Protein AF-A0A932DSM3-F1 (afdb_monomer_lite)

Radius of gyration: 19.21 Å; chains: 1; bounding box: 51×34×56 Å

Structure (mmCIF, N/CA/C/O backbone):
data_AF-A0A932DSM3-F1
#
_entry.id   AF-A0A932DSM3-F1
#
loop_
_atom_site.group_PDB
_atom_site.id
_atom_site.type_symbol
_atom_site.label_atom_id
_atom_site.label_alt_id
_atom_site.label_comp_id
_atom_site.label_asym_id
_atom_site.label_entity_id
_atom_site.label_seq_id
_atom_site.pdbx_PDB_ins_code
_atom_site.Cartn_x
_atom_site.Cartn_y
_atom_site.Cartn_z
_atom_site.occupancy
_atom_site.B_iso_or_equiv
_atom_site.auth_seq_id
_atom_site.auth_comp_id
_atom_site.auth_asym_id
_atom_site.auth_atom_id
_atom_site.pdbx_PDB_model_num
ATOM 1 N N . MET A 1 1 ? 19.945 10.763 -15.320 1.00 47.44 1 MET A N 1
ATOM 2 C CA . MET A 1 1 ? 19.038 10.631 -14.160 1.00 47.44 1 MET A CA 1
ATOM 3 C C . MET A 1 1 ? 18.032 11.759 -14.238 1.00 47.44 1 MET A C 1
ATOM 5 O O . MET A 1 1 ? 18.456 12.905 -14.212 1.00 47.44 1 MET A O 1
ATOM 9 N N . ASN A 1 2 ? 16.748 11.447 -14.417 1.00 46.25 2 ASN A N 1
ATOM 10 C CA . ASN A 1 2 ? 15.682 12.444 -14.331 1.00 46.25 2 ASN A CA 1
ATOM 11 C C . ASN A 1 2 ? 15.022 12.297 -12.961 1.00 46.25 2 ASN A C 1
ATOM 13 O O . ASN A 1 2 ? 14.382 11.275 -12.704 1.00 46.25 2 ASN A O 1
ATOM 17 N N . ASP A 1 3 ? 15.201 13.298 -12.104 1.00 52.81 3 ASP A N 1
ATOM 18 C CA . ASP A 1 3 ? 14.458 13.400 -10.854 1.00 52.81 3 ASP A CA 1
ATOM 19 C C . ASP A 1 3 ? 13.026 13.832 -11.177 1.00 52.81 3 ASP A C 1
ATOM 21 O O . ASP A 1 3 ? 12.781 14.876 -11.784 1.00 52.81 3 ASP A O 1
ATOM 25 N N . LEU A 1 4 ? 12.070 12.993 -10.797 1.00 53.09 4 LEU A N 1
ATOM 26 C CA . LEU A 1 4 ? 10.648 13.226 -10.957 1.00 53.09 4 LEU A CA 1
ATOM 27 C C . LEU A 1 4 ? 10.085 13.685 -9.609 1.00 53.09 4 LEU A C 1
ATOM 29 O O . LEU A 1 4 ? 9.901 12.888 -8.689 1.00 53.09 4 LEU A O 1
ATOM 33 N N . ALA A 1 5 ? 9.796 14.976 -9.486 1.00 52.91 5 ALA A N 1
ATOM 34 C CA . ALA A 1 5 ? 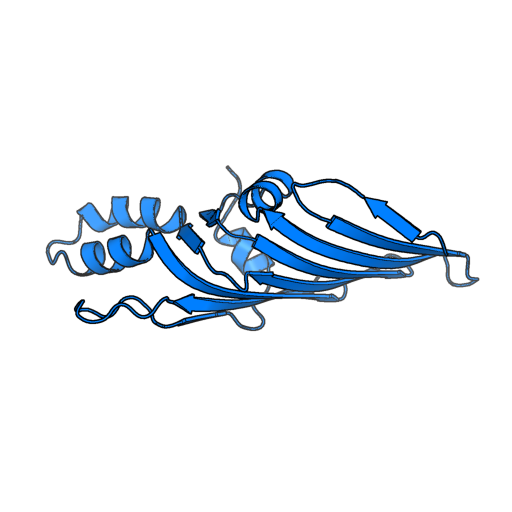8.919 15.474 -8.434 1.00 52.91 5 ALA A CA 1
ATOM 35 C C . ALA A 1 5 ? 7.479 15.390 -8.951 1.00 52.91 5 ALA A C 1
ATOM 37 O O . ALA A 1 5 ? 7.162 15.976 -9.987 1.00 52.91 5 ALA A O 1
ATOM 38 N N . TYR A 1 6 ? 6.609 14.653 -8.262 1.00 56.75 6 TYR A N 1
ATOM 39 C CA . TYR A 1 6 ? 5.192 14.587 -8.616 1.00 56.75 6 TYR A CA 1
ATOM 40 C C . TYR A 1 6 ? 4.342 14.979 -7.411 1.00 56.75 6 TYR A C 1
ATOM 42 O O . TYR A 1 6 ? 4.403 14.371 -6.349 1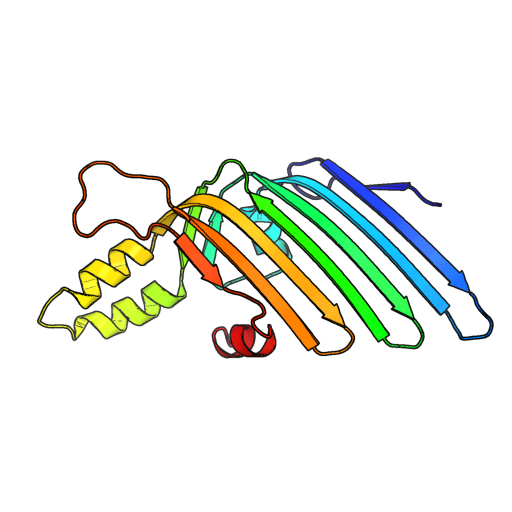.00 56.75 6 TYR A O 1
ATOM 50 N N . ALA A 1 7 ? 3.519 16.007 -7.600 1.00 49.31 7 ALA A N 1
ATOM 51 C CA . ALA A 1 7 ? 2.457 16.381 -6.677 1.00 49.31 7 ALA A CA 1
ATOM 52 C C . ALA A 1 7 ? 1.157 15.740 -7.172 1.00 49.31 7 ALA A C 1
ATOM 54 O O . ALA A 1 7 ? 0.269 16.396 -7.713 1.00 49.31 7 ALA A O 1
ATOM 55 N N . ARG A 1 8 ? 1.083 14.414 -7.085 1.00 49.72 8 ARG A N 1
ATOM 56 C CA . ARG A 1 8 ? -0.189 13.697 -7.179 1.00 49.72 8 ARG A CA 1
ATOM 57 C C . ARG A 1 8 ? -0.432 13.187 -5.764 1.00 49.72 8 ARG A C 1
ATOM 59 O O . ARG A 1 8 ? 0.494 12.613 -5.205 1.00 49.72 8 ARG A O 1
ATOM 66 N N . TYR A 1 9 ? -1.623 13.432 -5.216 1.00 54.28 9 TYR A N 1
ATOM 67 C CA . TYR A 1 9 ? -2.030 13.217 -3.811 1.00 54.28 9 TYR A CA 1
ATOM 68 C C . TYR A 1 9 ? -1.665 14.353 -2.842 1.00 54.28 9 TYR A C 1
ATOM 70 O O . TYR A 1 9 ? -0.777 15.157 -3.112 1.00 54.28 9 TYR A O 1
ATOM 78 N N . SER A 1 10 ? -2.371 14.425 -1.708 1.00 61.41 10 SER A N 1
ATOM 79 C CA . SER A 1 10 ? -2.218 15.446 -0.656 1.00 61.41 10 SER A CA 1
ATOM 80 C C . SER A 1 10 ? -0.869 15.431 0.113 1.00 61.41 10 SER A C 1
ATOM 82 O O . SER A 1 10 ? -0.845 15.749 1.303 1.00 61.41 10 SER A O 1
ATOM 84 N N . GLY A 1 11 ? 0.238 15.031 -0.518 1.00 68.25 11 GLY A N 1
ATOM 85 C CA . GLY A 1 11 ? 1.554 14.825 0.097 1.00 68.25 11 GLY A CA 1
ATOM 86 C C . GLY A 1 11 ? 2.707 15.075 -0.880 1.00 68.25 11 GLY A C 1
ATOM 87 O O . GLY A 1 11 ? 2.498 15.580 -1.982 1.00 68.25 11 GLY A O 1
ATOM 88 N N . ASP A 1 12 ? 3.926 14.717 -0.474 1.00 78.94 12 ASP A N 1
ATOM 89 C CA . ASP A 1 12 ? 5.125 14.921 -1.292 1.00 78.94 12 ASP A CA 1
ATOM 90 C C . ASP A 1 12 ? 5.546 13.615 -1.958 1.00 78.94 12 ASP A C 1
ATOM 92 O O . ASP A 1 12 ? 5.818 12.628 -1.274 1.00 78.94 12 ASP A O 1
ATOM 96 N N . GLY A 1 13 ? 5.624 13.622 -3.289 1.00 80.12 13 GLY A N 1
ATOM 97 C CA . GLY A 1 13 ? 6.097 12.505 -4.097 1.00 80.12 13 GLY A CA 1
ATOM 98 C C . GLY A 1 13 ? 7.430 12.819 -4.766 1.00 80.12 13 GLY A C 1
ATOM 99 O O . GLY A 1 13 ? 7.605 13.877 -5.380 1.00 80.12 13 GLY A O 1
ATOM 100 N N . LYS A 1 14 ? 8.376 11.886 -4.677 1.00 84.50 14 LYS A N 1
ATOM 101 C CA . LYS A 1 14 ? 9.663 11.953 -5.377 1.00 84.50 14 LYS A CA 1
ATOM 102 C C . LYS A 1 14 ? 9.958 10.627 -6.046 1.00 84.50 14 LYS A C 1
ATOM 104 O O . LYS A 1 14 ? 9.441 9.586 -5.658 1.00 84.50 14 LYS A O 1
ATOM 109 N N . GLY A 1 15 ? 10.812 10.650 -7.048 1.00 85.44 15 GLY A N 1
ATOM 110 C CA . GLY A 1 15 ? 11.286 9.426 -7.649 1.00 85.44 15 GLY A CA 1
ATOM 111 C C . GLY A 1 15 ? 12.200 9.683 -8.815 1.00 85.44 15 GLY A C 1
ATOM 112 O O . GLY A 1 15 ? 12.503 10.820 -9.157 1.00 85.44 15 GLY A O 1
ATOM 113 N N . TRP A 1 16 ? 12.629 8.603 -9.432 1.00 85.56 16 TRP A N 1
ATOM 114 C CA . TRP A 1 16 ? 13.441 8.641 -10.628 1.00 85.56 16 TRP A CA 1
ATOM 115 C C . TRP A 1 16 ? 13.110 7.426 -11.480 1.00 85.56 16 TRP A C 1
ATOM 117 O O . TRP A 1 16 ? 12.710 6.371 -10.980 1.00 85.56 16 TRP A O 1
ATOM 127 N N . VAL A 1 17 ? 13.283 7.588 -12.784 1.00 85.81 17 VAL A N 1
ATOM 128 C CA . VAL A 1 17 ? 13.153 6.507 -13.755 1.00 85.81 17 VAL A CA 1
ATOM 129 C C . VAL A 1 17 ? 14.341 6.581 -14.694 1.00 85.81 17 VAL A C 1
ATOM 131 O O . VAL A 1 17 ? 14.739 7.658 -15.144 1.00 85.81 17 VAL A O 1
ATOM 134 N N . GLU A 1 18 ? 14.915 5.426 -14.981 1.00 87.25 18 GLU A N 1
ATOM 135 C CA . GLU A 1 18 ? 16.017 5.259 -15.905 1.00 87.25 18 GLU A CA 1
ATOM 136 C C . GLU A 1 18 ? 15.654 4.200 -16.939 1.00 87.25 18 GLU A C 1
ATOM 138 O O . GLU A 1 18 ? 15.181 3.111 -16.606 1.00 87.25 18 GLU A O 1
ATOM 143 N N . LEU A 1 19 ? 15.879 4.544 -18.203 1.00 85.38 19 LEU A N 1
ATOM 144 C CA . LEU A 1 19 ? 15.760 3.644 -19.336 1.00 85.38 19 LEU A CA 1
ATOM 145 C C . LEU A 1 19 ?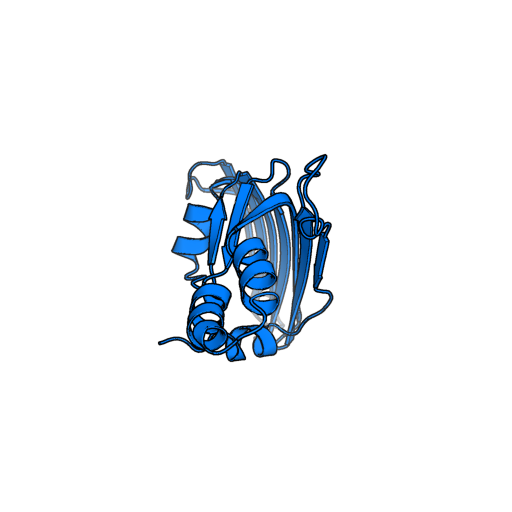 17.139 3.507 -19.974 1.00 85.38 19 LEU A C 1
ATOM 147 O O . LEU A 1 19 ? 17.704 4.492 -20.450 1.00 85.38 19 LEU A O 1
ATOM 151 N N . THR A 1 20 ? 17.638 2.280 -20.024 1.00 87.25 20 THR A N 1
ATOM 152 C CA . THR A 1 20 ? 18.895 1.924 -20.675 1.00 87.25 20 THR A CA 1
ATOM 153 C C . THR A 1 20 ? 18.603 1.001 -21.848 1.00 87.25 20 THR A C 1
ATOM 155 O O . THR A 1 20 ? 17.853 0.031 -21.732 1.00 87.25 20 THR A O 1
ATOM 158 N N . LEU A 1 21 ? 19.201 1.299 -22.998 1.00 84.31 21 LEU A N 1
ATOM 159 C CA . LEU A 1 21 ? 19.160 0.434 -24.170 1.00 84.31 21 LEU A CA 1
ATOM 160 C C . LEU A 1 21 ? 20.436 -0.410 -24.179 1.00 84.31 21 LEU A C 1
ATOM 162 O O . LEU A 1 21 ? 21.518 0.100 -24.457 1.00 84.31 21 LEU A O 1
ATOM 166 N N . GLU A 1 22 ? 20.311 -1.690 -23.834 1.00 82.56 22 GLU A N 1
ATOM 167 C CA . GLU A 1 22 ? 21.424 -2.643 -23.832 1.00 82.56 22 GLU A CA 1
ATOM 168 C C . GLU A 1 22 ? 21.318 -3.608 -25.021 1.00 82.56 22 GLU A C 1
ATOM 170 O O . GLU A 1 22 ? 20.243 -3.809 -25.588 1.00 82.56 22 GLU A O 1
ATOM 175 N N . ALA A 1 23 ? 22.420 -4.286 -25.359 1.00 77.44 23 ALA A N 1
ATOM 176 C CA . ALA A 1 23 ? 22.429 -5.339 -26.383 1.00 77.44 23 ALA A CA 1
ATOM 177 C C . ALA A 1 23 ? 21.457 -6.498 -26.065 1.00 77.44 23 ALA A C 1
ATOM 179 O O . ALA A 1 23 ? 20.965 -7.162 -26.972 1.00 77.44 23 ALA A O 1
ATOM 180 N N . ALA A 1 24 ? 21.149 -6.716 -24.782 1.00 77.31 24 ALA A N 1
ATOM 181 C CA . ALA A 1 24 ? 20.177 -7.703 -24.308 1.00 77.31 24 ALA A CA 1
ATOM 182 C C . ALA A 1 24 ? 18.712 -7.208 -24.347 1.00 77.31 24 ALA A C 1
ATOM 184 O O . ALA A 1 24 ? 17.813 -7.913 -23.886 1.00 77.31 24 ALA A O 1
ATOM 185 N N . GLY A 1 25 ? 18.466 -6.003 -24.870 1.00 79.06 25 GLY A N 1
ATOM 186 C CA . GLY A 1 25 ? 17.156 -5.359 -24.930 1.00 79.06 25 GLY A CA 1
ATOM 187 C C . GLY A 1 25 ? 17.003 -4.186 -23.949 1.00 79.06 25 GLY A C 1
ATOM 188 O O . GLY A 1 25 ? 17.933 -3.852 -23.211 1.00 79.06 25 GLY A O 1
ATOM 189 N N . PRO A 1 26 ? 15.828 -3.531 -23.938 1.00 83.25 26 PRO A N 1
ATOM 190 C CA . PRO A 1 26 ? 15.569 -2.395 -23.064 1.00 83.25 26 PRO A CA 1
ATOM 191 C C . PRO A 1 26 ? 15.520 -2.830 -21.596 1.00 83.25 26 PRO A C 1
ATOM 193 O O . PRO A 1 26 ? 14.824 -3.784 -21.227 1.00 83.25 26 PRO A O 1
ATOM 196 N N . PHE A 1 27 ? 16.238 -2.088 -20.760 1.00 87.19 27 PHE A N 1
ATOM 197 C CA . PHE A 1 27 ? 16.206 -2.196 -19.313 1.00 87.19 27 PHE A CA 1
ATOM 198 C C . PHE A 1 27 ? 15.623 -0.913 -18.729 1.00 87.19 27 PHE A C 1
ATOM 200 O O . PHE A 1 27 ? 16.149 0.175 -18.943 1.00 87.19 27 PHE A O 1
ATOM 207 N N . LEU A 1 28 ? 14.521 -1.041 -18.001 1.00 87.12 28 LEU A N 1
ATOM 208 C CA . LEU A 1 28 ? 13.902 0.056 -17.270 1.00 87.12 28 LEU A CA 1
ATOM 209 C C . LEU A 1 28 ? 14.094 -0.209 -15.782 1.00 87.12 28 LEU A C 1
ATOM 211 O O . LEU A 1 28 ? 13.850 -1.321 -15.320 1.00 87.12 28 LEU A O 1
ATOM 215 N N . ARG A 1 29 ? 14.461 0.805 -15.011 1.00 89.25 29 ARG A N 1
ATOM 216 C CA . ARG A 1 29 ? 14.387 0.751 -13.552 1.00 89.25 29 ARG A CA 1
ATOM 217 C C . ARG A 1 29 ? 13.950 2.092 -12.9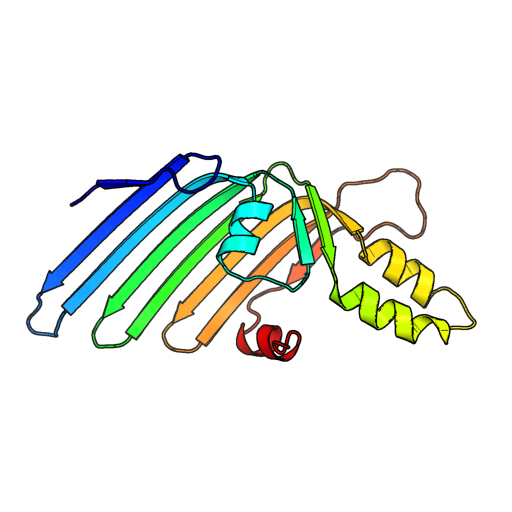98 1.00 89.25 29 ARG A C 1
ATOM 219 O O . ARG A 1 29 ? 14.136 3.122 -13.636 1.00 89.25 29 ARG A O 1
ATOM 226 N N . GLY A 1 30 ? 13.382 2.084 -11.811 1.00 87.56 30 GLY A N 1
ATOM 227 C CA . GLY A 1 30 ? 13.014 3.314 -11.143 1.00 87.56 30 GLY A CA 1
ATOM 228 C C . GLY A 1 30 ? 12.666 3.087 -9.691 1.00 87.56 30 GLY A C 1
ATOM 229 O O . GLY A 1 30 ? 12.494 1.953 -9.242 1.00 87.56 30 GLY A O 1
ATOM 230 N N . SER A 1 31 ? 12.567 4.198 -8.980 1.00 88.12 31 SER A N 1
ATOM 231 C CA . SER A 1 31 ? 12.117 4.244 -7.599 1.00 88.12 31 SER A CA 1
ATOM 232 C C . SER A 1 31 ? 11.139 5.395 -7.444 1.00 88.12 31 SER A C 1
ATOM 234 O O . SER A 1 31 ? 11.364 6.483 -7.976 1.00 88.12 31 SER A O 1
ATOM 236 N N . LEU A 1 32 ? 10.047 5.156 -6.734 1.00 85.69 32 LEU A N 1
ATOM 237 C CA . LEU A 1 32 ? 9.055 6.155 -6.363 1.00 85.69 32 LEU A CA 1
ATOM 238 C C . LEU A 1 32 ? 8.911 6.122 -4.851 1.00 85.69 32 LEU A C 1
ATOM 240 O O . LEU A 1 32 ? 8.704 5.061 -4.274 1.00 85.69 32 LEU A O 1
ATOM 244 N N . SER A 1 33 ? 8.964 7.275 -4.208 1.00 87.06 33 SER A N 1
ATOM 245 C CA . SER A 1 33 ? 8.619 7.429 -2.807 1.00 87.06 33 SER A CA 1
ATOM 246 C C . SER A 1 33 ? 7.568 8.511 -2.630 1.00 87.06 33 SER A C 1
ATOM 248 O O . SER A 1 33 ? 7.445 9.437 -3.438 1.00 87.06 33 SER A O 1
ATOM 250 N N . GLY A 1 34 ? 6.780 8.366 -1.576 1.00 85.75 34 GLY A N 1
ATOM 251 C CA . GLY A 1 34 ? 5.783 9.343 -1.183 1.00 85.75 34 GLY A CA 1
ATOM 252 C C . GLY A 1 34 ? 5.697 9.435 0.327 1.00 85.75 34 GLY A C 1
ATOM 253 O O . GLY A 1 34 ? 5.785 8.423 1.018 1.00 85.75 34 GLY A O 1
ATOM 254 N N . GLU A 1 35 ? 5.499 10.644 0.837 1.00 87.06 35 GLU A N 1
ATOM 255 C CA . GLU A 1 35 ? 5.294 10.908 2.258 1.00 87.06 35 GLU A CA 1
ATOM 256 C C . GLU A 1 35 ? 4.026 11.728 2.478 1.00 87.06 35 GLU A C 1
ATOM 258 O O . GLU A 1 35 ? 3.674 12.600 1.680 1.00 87.06 35 GLU A O 1
ATOM 263 N N . ARG A 1 36 ? 3.360 11.477 3.613 1.00 86.12 36 ARG A N 1
ATOM 264 C CA . ARG A 1 36 ? 2.149 12.203 4.040 1.00 86.12 36 ARG A CA 1
ATOM 265 C C . ARG A 1 36 ? 1.001 12.119 3.024 1.00 86.12 36 ARG A C 1
ATOM 267 O O . ARG A 1 36 ? 0.153 13.005 2.965 1.00 86.12 36 ARG A O 1
ATOM 274 N N . VAL A 1 37 ? 0.951 11.040 2.250 1.00 83.69 37 VAL A N 1
ATOM 275 C CA . VAL A 1 37 ? -0.110 10.780 1.274 1.00 83.69 37 VAL A CA 1
ATOM 276 C C . VAL A 1 37 ? -1.347 10.282 2.012 1.00 83.69 37 VAL A C 1
ATOM 278 O O . VAL A 1 37 ? -1.247 9.377 2.832 1.00 83.69 37 VAL A O 1
ATOM 281 N N . ARG A 1 38 ? -2.534 10.833 1.755 1.00 85.25 38 ARG A N 1
ATOM 282 C CA . ARG A 1 38 ? -3.765 10.265 2.324 1.00 85.25 38 ARG A CA 1
ATOM 283 C C . ARG A 1 38 ? -4.012 8.876 1.746 1.00 85.25 38 ARG A C 1
ATOM 285 O O . ARG A 1 38 ? -4.173 8.722 0.535 1.00 85.25 38 ARG A O 1
ATOM 292 N N . ILE A 1 39 ? -4.057 7.861 2.608 1.00 81.56 39 ILE A N 1
ATOM 293 C CA . ILE A 1 39 ? -4.227 6.472 2.162 1.00 81.56 39 ILE A CA 1
ATOM 294 C C . ILE A 1 39 ? -5.591 6.241 1.494 1.00 81.56 39 ILE A C 1
ATOM 296 O O . ILE A 1 39 ? -5.676 5.455 0.554 1.00 81.56 39 ILE A O 1
ATOM 300 N N . GLU A 1 40 ? -6.624 6.994 1.885 1.00 82.50 40 GLU A N 1
ATOM 301 C CA . GLU A 1 40 ? -7.932 6.971 1.224 1.00 82.50 40 GLU A CA 1
ATOM 302 C C . GLU A 1 40 ? -7.862 7.382 -0.266 1.00 82.50 40 GLU A C 1
ATOM 304 O O . GLU A 1 40 ? -8.446 6.719 -1.127 1.00 82.50 40 GLU A O 1
ATOM 309 N N . GLU A 1 41 ? -7.091 8.426 -0.596 1.00 79.44 41 GLU A N 1
ATOM 310 C CA . GLU A 1 41 ? -6.889 8.904 -1.973 1.00 79.44 41 GLU A CA 1
ATOM 311 C C . GLU A 1 41 ? -6.063 7.906 -2.791 1.00 79.44 41 GLU A C 1
ATOM 313 O O . GLU A 1 41 ? -6.366 7.638 -3.960 1.00 79.44 41 GLU A O 1
ATOM 318 N N . PHE A 1 42 ? -5.039 7.324 -2.158 1.00 76.88 42 PHE A N 1
ATOM 319 C CA . PHE A 1 42 ? -4.198 6.296 -2.760 1.00 76.88 42 PHE A CA 1
ATOM 320 C C . PHE A 1 42 ? -5.029 5.059 -3.134 1.00 76.88 42 PHE A C 1
ATOM 322 O O . PHE A 1 42 ? -5.036 4.643 -4.292 1.00 76.88 42 PHE A O 1
ATOM 329 N N . MET A 1 43 ? -5.796 4.504 -2.190 1.00 75.50 43 MET A N 1
ATOM 330 C CA . MET A 1 43 ? -6.628 3.316 -2.426 1.00 75.50 43 MET A CA 1
ATOM 331 C C . MET A 1 43 ? -7.684 3.542 -3.511 1.00 75.50 43 MET A C 1
ATOM 333 O O . MET A 1 43 ? -7.862 2.679 -4.374 1.00 75.50 43 MET A O 1
ATOM 337 N N . SER A 1 44 ? -8.338 4.709 -3.504 1.00 73.31 44 SER A N 1
ATOM 338 C CA . SER A 1 44 ? -9.328 5.093 -4.518 1.00 73.31 44 SER A CA 1
ATOM 339 C C . SER A 1 44 ? -8.724 5.125 -5.926 1.00 73.31 44 SER A C 1
ATOM 341 O O . SER A 1 44 ? -9.284 4.559 -6.865 1.00 73.31 44 SER A O 1
ATOM 343 N N . THR A 1 45 ? -7.529 5.708 -6.066 1.00 70.12 45 THR A N 1
ATOM 344 C CA . THR A 1 45 ? -6.854 5.854 -7.366 1.00 70.12 45 THR A CA 1
ATOM 345 C C . THR A 1 45 ? -6.433 4.514 -7.964 1.00 70.12 45 THR A C 1
ATOM 347 O O . THR A 1 45 ? -6.544 4.318 -9.173 1.00 70.12 45 THR A O 1
ATOM 350 N N . TYR A 1 46 ? -5.985 3.575 -7.127 1.00 67.00 46 TYR A N 1
ATOM 351 C CA . TYR A 1 46 ? -5.567 2.239 -7.565 1.00 67.00 46 TYR A CA 1
ATOM 352 C C . TYR A 1 46 ? -6.699 1.201 -7.532 1.00 67.00 46 TYR A C 1
ATOM 354 O O . TYR A 1 46 ? -6.447 0.010 -7.703 1.00 67.00 46 TYR A O 1
ATOM 362 N N . GLY A 1 47 ? -7.951 1.636 -7.341 1.00 57.78 47 GLY A N 1
ATOM 363 C CA . GLY A 1 47 ? -9.126 0.770 -7.438 1.00 57.78 47 GLY A CA 1
ATOM 364 C C . GLY A 1 47 ? -9.197 -0.315 -6.361 1.00 57.78 47 GLY A C 1
ATOM 365 O O . GLY A 1 47 ? -9.822 -1.353 -6.583 1.00 57.78 47 GLY A O 1
ATOM 366 N N . ILE A 1 48 ? -8.577 -0.101 -5.198 1.00 64.62 48 ILE A N 1
ATOM 367 C CA . ILE A 1 48 ? -8.645 -1.043 -4.077 1.00 64.62 48 ILE A CA 1
ATOM 368 C C . ILE A 1 48 ? -10.020 -0.885 -3.412 1.00 64.62 48 ILE A C 1
ATOM 370 O O . ILE A 1 48 ? -10.244 0.055 -2.658 1.00 64.62 48 ILE A O 1
ATOM 374 N N . ARG A 1 49 ? -10.950 -1.802 -3.714 1.00 59.22 49 ARG A N 1
ATOM 375 C CA . ARG A 1 49 ? -12.369 -1.755 -3.289 1.00 59.22 49 ARG A CA 1
ATOM 376 C C . ARG A 1 49 ? -12.738 -2.775 -2.195 1.00 59.22 49 ARG A C 1
ATOM 378 O O . ARG A 1 49 ? -13.896 -3.129 -2.049 1.00 59.22 49 ARG A O 1
ATOM 385 N N . GLY A 1 50 ? -11.760 -3.300 -1.453 1.00 58.81 50 GLY A N 1
ATOM 386 C CA . GLY A 1 50 ? -11.989 -4.299 -0.389 1.00 58.81 50 GLY A CA 1
ATOM 387 C C . GLY A 1 50 ? -12.311 -3.707 0.992 1.00 58.81 50 GLY A C 1
ATOM 388 O O . GLY A 1 50 ? -12.540 -4.451 1.949 1.00 58.81 50 GLY A O 1
ATOM 389 N N . GLY A 1 51 ? -12.280 -2.380 1.111 1.00 67.12 51 GLY A N 1
ATOM 390 C CA . GLY A 1 51 ? -12.396 -1.661 2.369 1.00 67.12 51 GLY A CA 1
ATOM 391 C C . GLY A 1 51 ? -11.945 -0.208 2.253 1.00 67.12 51 GLY A C 1
ATOM 392 O O . GLY A 1 51 ? -11.325 0.181 1.264 1.00 67.12 51 GLY A O 1
ATOM 393 N N . THR A 1 52 ? -12.220 0.584 3.286 1.00 74.25 52 THR A N 1
ATOM 394 C CA . THR A 1 52 ? -11.705 1.956 3.406 1.00 74.25 52 THR A CA 1
ATOM 395 C C . THR A 1 52 ? -10.645 2.008 4.490 1.00 74.25 52 THR A C 1
ATOM 397 O O . THR A 1 52 ? -10.776 1.350 5.516 1.00 74.25 52 THR A O 1
ATOM 400 N N . MET A 1 53 ? -9.585 2.777 4.275 1.00 78.81 53 MET A N 1
ATOM 401 C CA . MET A 1 53 ? -8.541 3.008 5.268 1.00 78.81 53 MET A CA 1
ATOM 402 C C . MET A 1 53 ? -8.276 4.505 5.336 1.00 78.81 53 MET A C 1
ATOM 404 O O . MET A 1 53 ? -8.240 5.165 4.300 1.00 78.81 53 MET A O 1
ATOM 408 N N . THR A 1 54 ? -8.108 5.036 6.543 1.00 85.06 54 THR A N 1
ATOM 409 C CA . THR A 1 54 ? -7.745 6.442 6.766 1.00 85.06 54 THR A CA 1
ATOM 410 C C . THR A 1 54 ? -6.368 6.543 7.386 1.00 85.06 54 THR A C 1
ATOM 412 O O . THR A 1 54 ? -5.965 5.637 8.109 1.00 85.06 54 THR A O 1
ATOM 415 N N . GLY A 1 55 ? -5.639 7.626 7.119 1.00 85.25 55 GLY A N 1
ATOM 416 C CA . GLY A 1 55 ? -4.302 7.850 7.673 1.00 85.25 55 GLY A CA 1
ATOM 417 C C . GLY A 1 55 ? -3.310 8.416 6.660 1.00 85.25 55 GLY A C 1
ATOM 418 O O . GLY A 1 55 ? -3.611 8.578 5.477 1.00 85.25 55 GLY A O 1
ATOM 419 N N . LEU A 1 56 ? -2.112 8.736 7.151 1.00 88.38 56 LEU A N 1
ATOM 420 C CA . LEU A 1 56 ? -1.023 9.269 6.335 1.00 88.38 56 LEU A CA 1
ATOM 421 C C . LEU A 1 56 ? -0.056 8.148 5.960 1.00 88.38 56 LEU A C 1
ATOM 423 O O . LEU A 1 56 ? 0.669 7.640 6.813 1.00 88.38 56 LEU A O 1
ATOM 427 N N . LEU A 1 57 ? -0.076 7.788 4.684 1.00 86.75 57 LEU A N 1
ATOM 428 C CA . LEU A 1 57 ? 0.781 6.817 4.033 1.00 86.75 57 LEU A CA 1
ATOM 429 C C . LEU A 1 57 ? 2.153 7.421 3.717 1.00 86.75 57 LEU A C 1
ATOM 431 O O . LEU A 1 57 ? 2.267 8.495 3.118 1.00 86.75 57 LEU A O 1
ATOM 435 N N . THR A 1 58 ? 3.180 6.660 4.063 1.00 89.62 58 THR A N 1
ATOM 436 C CA . THR A 1 58 ? 4.526 6.750 3.512 1.00 89.62 58 THR A CA 1
ATOM 437 C C . THR A 1 58 ? 4.781 5.491 2.693 1.00 89.62 58 THR A C 1
ATOM 439 O O . THR A 1 58 ? 4.417 4.396 3.120 1.00 89.62 58 THR A O 1
ATOM 442 N N . TYR A 1 59 ? 5.380 5.614 1.513 1.00 86.62 59 TYR A N 1
ATOM 443 C CA . TYR A 1 59 ? 5.710 4.451 0.696 1.00 86.62 59 TYR A CA 1
ATOM 444 C C . TYR A 1 59 ? 7.005 4.624 -0.083 1.00 86.62 59 TYR A C 1
ATOM 446 O O . TYR A 1 59 ? 7.396 5.741 -0.417 1.00 86.62 59 TYR A O 1
ATOM 454 N N . THR A 1 60 ? 7.607 3.488 -0.425 1.00 89.81 60 THR A N 1
ATOM 455 C CA . THR A 1 60 ? 8.705 3.366 -1.384 1.00 89.81 60 THR A CA 1
ATOM 456 C C . THR A 1 60 ? 8.402 2.202 -2.318 1.00 89.81 60 THR A C 1
ATOM 458 O O . THR A 1 60 ? 8.029 1.121 -1.865 1.00 89.81 60 THR A O 1
ATOM 461 N N . LEU A 1 61 ? 8.547 2.420 -3.619 1.00 86.94 61 LEU A N 1
ATOM 462 C CA . LEU A 1 61 ? 8.276 1.473 -4.690 1.00 86.94 61 LEU A CA 1
ATOM 463 C C . LEU A 1 61 ? 9.455 1.454 -5.653 1.00 86.94 61 LEU A C 1
ATOM 465 O O . LEU A 1 61 ? 9.633 2.380 -6.438 1.00 86.94 61 LEU A O 1
ATOM 469 N N . ASP A 1 62 ? 10.216 0.373 -5.624 1.00 89.25 62 ASP A N 1
ATOM 470 C CA . ASP A 1 62 ? 11.259 0.087 -6.595 1.00 89.25 62 ASP A CA 1
ATOM 471 C C . ASP A 1 62 ? 10.706 -0.845 -7.669 1.00 89.25 62 ASP A C 1
ATOM 473 O O . ASP A 1 62 ? 10.058 -1.855 -7.375 1.00 89.25 62 ASP A O 1
ATOM 477 N N . PHE A 1 63 ? 10.980 -0.535 -8.929 1.00 87.06 63 PHE A N 1
ATOM 478 C CA . PHE A 1 63 ? 10.603 -1.387 -10.046 1.00 87.06 63 PHE A CA 1
ATOM 479 C C . PHE A 1 63 ? 11.759 -1.549 -11.021 1.00 87.06 63 PHE A C 1
ATOM 481 O O . PHE A 1 63 ? 12.582 -0.656 -11.221 1.00 87.06 63 PHE A O 1
ATOM 488 N N . GLN A 1 64 ? 11.800 -2.711 -11.655 1.00 90.00 64 GLN A N 1
ATOM 489 C CA . GLN A 1 64 ? 12.741 -3.022 -12.715 1.00 90.00 64 GLN A CA 1
ATOM 490 C C . GLN A 1 64 ? 12.042 -3.854 -13.781 1.00 90.00 64 GLN A C 1
ATOM 492 O O . GLN A 1 64 ? 11.308 -4.785 -13.468 1.00 90.00 64 GLN A O 1
ATOM 497 N N . HIS A 1 65 ? 12.277 -3.543 -15.044 1.00 84.44 65 HIS A N 1
ATOM 498 C CA . HIS A 1 65 ? 11.789 -4.314 -16.169 1.00 84.44 65 HIS A CA 1
ATOM 499 C C . HIS A 1 65 ? 12.947 -4.649 -17.104 1.00 84.44 65 HIS A C 1
ATOM 501 O O . HIS A 1 65 ? 13.626 -3.756 -17.612 1.00 84.44 65 HIS A O 1
ATOM 507 N N . ARG A 1 66 ? 13.158 -5.944 -17.349 1.00 84.50 66 ARG A N 1
ATOM 508 C CA . ARG A 1 66 ? 14.197 -6.448 -18.252 1.00 84.50 66 ARG A CA 1
ATOM 509 C C . ARG A 1 66 ? 13.651 -7.598 -19.080 1.00 84.50 66 ARG A C 1
ATOM 511 O O . ARG A 1 66 ? 13.125 -8.551 -18.513 1.00 84.50 66 ARG A O 1
ATOM 518 N N . ALA A 1 67 ? 13.812 -7.528 -20.401 1.00 81.19 67 ALA A N 1
ATOM 519 C CA . ALA A 1 67 ? 13.475 -8.624 -21.317 1.00 81.19 67 ALA A CA 1
ATOM 520 C C . ALA A 1 67 ? 12.062 -9.218 -21.090 1.00 81.19 67 ALA A C 1
ATOM 522 O O . ALA A 1 67 ? 11.889 -10.432 -21.017 1.00 81.19 67 ALA A O 1
ATOM 523 N N . GLY A 1 68 ? 11.055 -8.354 -20.912 1.00 75.69 68 GLY A N 1
ATOM 524 C CA . GLY A 1 68 ? 9.660 -8.763 -20.697 1.00 75.69 68 GLY A CA 1
ATOM 525 C C . GLY A 1 68 ? 9.323 -9.206 -19.269 1.00 75.69 68 GLY A C 1
ATOM 526 O O . GLY A 1 68 ? 8.195 -9.615 -19.013 1.00 75.69 68 GLY A O 1
ATOM 527 N N . ARG A 1 69 ? 10.271 -9.141 -18.325 1.00 81.50 69 ARG A N 1
ATOM 528 C CA . ARG A 1 69 ? 10.045 -9.469 -16.912 1.00 81.50 69 ARG A CA 1
ATOM 529 C C . ARG A 1 69 ? 10.015 -8.204 -16.076 1.00 81.50 69 ARG A C 1
ATOM 531 O O . ARG A 1 69 ? 11.002 -7.471 -16.048 1.00 81.50 69 ARG A O 1
ATOM 538 N N . LEU A 1 70 ? 8.909 -7.989 -15.372 1.00 81.75 70 LEU A N 1
ATOM 539 C CA . LEU A 1 70 ? 8.760 -6.942 -14.368 1.00 81.75 70 LEU A CA 1
ATOM 540 C C . LEU A 1 70 ? 9.071 -7.517 -12.978 1.00 81.75 70 LEU A C 1
ATOM 542 O O . LEU A 1 70 ? 8.572 -8.577 -12.602 1.00 81.75 70 LEU A O 1
ATOM 546 N N . GLY A 1 71 ? 9.903 -6.813 -12.222 1.00 84.75 71 GLY A N 1
ATOM 547 C CA . GLY A 1 71 ? 10.099 -7.006 -10.794 1.00 84.75 71 GLY A CA 1
ATOM 548 C C . GLY A 1 71 ? 9.680 -5.744 -10.058 1.00 84.75 71 GLY A C 1
ATOM 549 O O . GLY A 1 71 ? 10.030 -4.641 -10.478 1.00 84.75 71 GLY A O 1
ATOM 550 N N . VAL A 1 72 ? 8.932 -5.904 -8.970 1.00 84.31 72 VAL A N 1
ATOM 551 C CA . VAL A 1 72 ? 8.465 -4.790 -8.134 1.00 84.31 72 VAL A CA 1
ATOM 552 C C . VAL A 1 72 ? 8.763 -5.111 -6.680 1.00 84.31 72 VAL A C 1
ATOM 554 O O . VAL A 1 72 ? 8.531 -6.230 -6.223 1.00 84.31 72 VAL A O 1
ATOM 557 N N . LYS A 1 73 ? 9.263 -4.130 -5.939 1.00 87.88 73 LYS A N 1
ATOM 558 C CA . LYS A 1 73 ? 9.390 -4.186 -4.489 1.00 87.88 73 LYS A CA 1
ATOM 559 C C . LYS A 1 73 ? 8.780 -2.921 -3.907 1.00 87.88 73 LYS A C 1
ATOM 561 O O . LYS A 1 73 ? 9.203 -1.822 -4.233 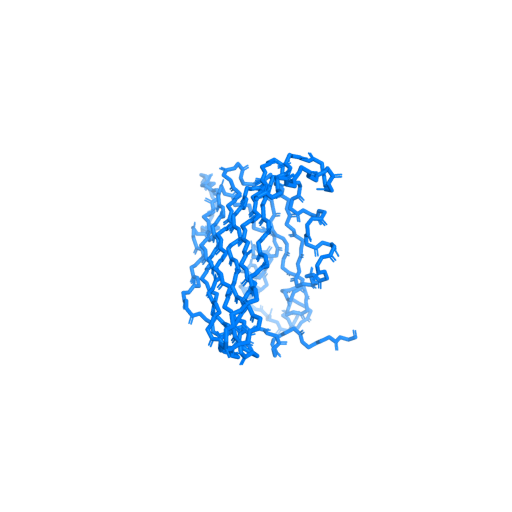1.00 87.88 73 LYS A O 1
ATOM 566 N N . GLY A 1 74 ? 7.777 -3.086 -3.062 1.00 86.38 74 GLY A N 1
ATOM 567 C CA . GLY A 1 74 ? 7.069 -1.995 -2.415 1.00 86.38 74 GLY A CA 1
ATOM 568 C C . GLY A 1 74 ? 7.092 -2.144 -0.907 1.00 86.38 74 GLY A C 1
ATOM 569 O O . GLY A 1 74 ? 6.929 -3.252 -0.400 1.00 86.38 74 GLY A O 1
ATOM 570 N N . ARG A 1 75 ? 7.247 -1.029 -0.202 1.00 89.06 75 ARG A N 1
ATOM 571 C CA . ARG A 1 75 ? 7.021 -0.906 1.236 1.00 89.06 75 ARG A CA 1
ATOM 572 C C . ARG A 1 75 ? 6.059 0.248 1.467 1.00 89.06 75 ARG A C 1
ATOM 574 O O . ARG A 1 75 ? 6.252 1.327 0.915 1.00 89.06 75 ARG A O 1
ATOM 581 N N . PHE A 1 76 ? 5.038 0.008 2.272 1.00 86.56 76 PHE A N 1
ATOM 582 C CA . PHE A 1 76 ? 3.967 0.944 2.581 1.00 86.56 76 PHE A CA 1
ATOM 583 C C . PHE A 1 76 ? 3.794 0.998 4.092 1.00 86.56 76 PHE A C 1
ATOM 585 O O . PHE A 1 76 ? 3.724 -0.042 4.741 1.00 86.56 76 PHE A O 1
ATOM 592 N N . GLU A 1 77 ? 3.697 2.193 4.655 1.00 86.75 77 GLU A N 1
ATOM 593 C CA . GLU A 1 77 ? 3.583 2.404 6.092 1.00 86.75 77 GLU A CA 1
ATOM 594 C C . GLU A 1 77 ? 2.571 3.494 6.414 1.00 86.75 77 GLU A C 1
ATOM 596 O O . GLU A 1 77 ? 2.566 4.559 5.803 1.00 86.75 77 GLU A O 1
ATOM 601 N N . VAL A 1 78 ? 1.755 3.266 7.439 1.00 86.56 78 VAL A N 1
ATOM 602 C CA . VAL A 1 78 ? 0.911 4.298 8.047 1.00 86.56 78 VAL A CA 1
ATOM 603 C C . VAL A 1 78 ? 1.298 4.425 9.521 1.00 86.56 78 VAL A C 1
ATOM 605 O O . VAL A 1 78 ? 0.737 3.726 10.371 1.00 86.56 78 VAL A O 1
ATOM 608 N N . PRO A 1 79 ? 2.277 5.284 9.863 1.00 80.75 79 PRO A N 1
ATOM 609 C CA . PRO A 1 79 ? 2.870 5.326 11.201 1.00 80.75 79 PRO A CA 1
ATOM 610 C C . PRO A 1 79 ? 1.950 5.937 12.262 1.00 80.75 79 PRO A C 1
ATOM 612 O O . PRO A 1 79 ? 2.094 5.643 13.447 1.00 80.75 79 PRO A O 1
ATOM 615 N N . ARG A 1 80 ? 1.004 6.794 11.852 1.00 79.75 80 ARG A N 1
ATOM 616 C CA . ARG A 1 80 ? 0.033 7.448 12.747 1.00 79.75 80 ARG A CA 1
ATOM 617 C C . ARG A 1 80 ? -1.379 6.880 12.639 1.00 79.75 80 ARG A C 1
ATOM 619 O O . ARG A 1 80 ? -2.327 7.572 12.994 1.00 79.75 80 ARG A O 1
ATOM 626 N N . GLY A 1 81 ? -1.494 5.625 12.213 1.00 74.38 81 GLY A N 1
ATOM 627 C CA . GLY A 1 81 ? -2.724 4.856 12.333 1.00 74.38 81 GLY A CA 1
ATOM 628 C C . GLY A 1 81 ? -3.952 5.473 11.658 1.00 74.38 81 GLY A C 1
ATOM 629 O O . GLY A 1 81 ? -3.867 6.449 10.914 1.00 74.38 81 GLY A O 1
ATOM 630 N N . GLY A 1 82 ? -5.109 4.902 11.967 1.00 78.06 82 GLY A N 1
ATOM 631 C CA . GLY A 1 82 ? -6.408 5.368 11.498 1.00 78.06 82 GLY A CA 1
ATOM 632 C C . GLY A 1 82 ? -7.482 4.315 11.725 1.00 78.06 82 GLY A C 1
ATOM 633 O O . GLY A 1 82 ? -7.363 3.473 12.620 1.00 78.06 82 GLY A O 1
ATOM 634 N N . THR A 1 83 ? -8.518 4.350 10.899 1.00 74.25 83 THR A N 1
ATOM 635 C CA . THR A 1 83 ? -9.580 3.340 10.901 1.00 74.25 83 THR A CA 1
ATOM 636 C C . THR A 1 83 ? -9.520 2.580 9.588 1.00 74.25 83 THR A C 1
ATOM 638 O O . THR A 1 83 ? -9.442 3.202 8.529 1.00 74.25 83 THR A O 1
ATOM 641 N N . VAL A 1 84 ? -9.544 1.249 9.650 1.00 73.69 84 VAL A N 1
ATOM 642 C CA . VAL A 1 84 ? -9.791 0.403 8.480 1.00 73.69 84 VAL A CA 1
ATOM 643 C C . VAL A 1 84 ? -11.170 -0.228 8.604 1.00 73.69 84 VAL A C 1
ATOM 645 O O . VAL A 1 84 ? -11.490 -0.832 9.626 1.00 73.69 84 VAL A O 1
ATOM 648 N N . ASN A 1 85 ? -11.989 -0.069 7.572 1.00 71.00 85 ASN A N 1
ATOM 649 C CA . ASN A 1 85 ? -13.271 -0.740 7.447 1.00 71.00 85 ASN A CA 1
ATOM 650 C C . ASN A 1 85 ? -13.155 -1.839 6.401 1.00 71.00 85 ASN A C 1
ATOM 652 O O . ASN A 1 85 ? -12.674 -1.582 5.299 1.00 71.00 85 ASN A O 1
ATOM 656 N N . ILE A 1 86 ? -13.601 -3.047 6.729 1.00 67.81 86 ILE A N 1
ATOM 657 C CA . ILE A 1 86 ? -13.497 -4.209 5.841 1.00 67.81 86 ILE A CA 1
ATOM 658 C C . ILE A 1 86 ? -14.893 -4.516 5.294 1.00 67.81 86 ILE A C 1
ATOM 660 O O . ILE A 1 86 ? -15.719 -5.114 5.981 1.00 67.81 86 ILE A O 1
ATOM 664 N N . GLU A 1 87 ? -15.157 -4.136 4.044 1.00 62.84 87 GLU A N 1
ATOM 665 C CA . GLU A 1 87 ? -16.482 -4.284 3.412 1.00 62.84 87 GLU A CA 1
ATOM 666 C C . GLU A 1 87 ? -16.917 -5.753 3.264 1.00 62.84 87 GLU A C 1
ATOM 668 O O . GLU A 1 87 ? -18.108 -6.067 3.273 1.00 62.84 87 GLU A O 1
ATOM 673 N N . LEU A 1 88 ? -15.962 -6.688 3.188 1.00 52.78 88 LEU A N 1
ATOM 674 C CA . LEU A 1 88 ? -16.247 -8.127 3.148 1.00 52.78 88 LEU A CA 1
ATOM 675 C C . LEU A 1 88 ? -16.978 -8.608 4.414 1.00 52.78 88 LEU A C 1
ATOM 677 O O . LEU A 1 88 ? -17.826 -9.497 4.336 1.00 52.78 88 LEU A O 1
ATOM 681 N N . LEU A 1 89 ? -16.687 -8.004 5.571 1.00 53.56 89 LEU A N 1
ATOM 682 C CA . LEU A 1 89 ? -17.349 -8.354 6.826 1.00 53.56 89 LEU A CA 1
ATOM 683 C C . LEU A 1 89 ? -18.792 -7.869 6.865 1.00 53.56 89 LEU A C 1
ATOM 685 O O . LEU A 1 89 ? -19.600 -8.535 7.495 1.00 53.56 89 LEU A O 1
ATOM 689 N N . ASP A 1 90 ? -19.146 -6.801 6.147 1.00 54.78 90 ASP A N 1
ATOM 690 C CA . ASP A 1 90 ? -20.543 -6.364 6.029 1.00 54.78 90 ASP A CA 1
ATOM 691 C C . ASP A 1 90 ? -21.379 -7.391 5.254 1.00 54.78 90 ASP A C 1
ATOM 693 O O . ASP A 1 90 ? -22.506 -7.696 5.648 1.00 54.78 90 ASP A O 1
ATOM 697 N N . ARG A 1 91 ? -20.806 -8.023 4.219 1.00 54.50 91 ARG A N 1
ATOM 698 C CA . ARG A 1 91 ? -21.468 -9.139 3.517 1.00 54.50 91 ARG A CA 1
ATOM 699 C C . ARG A 1 91 ? -21.610 -10.373 4.409 1.00 54.50 91 ARG A C 1
ATOM 701 O O . ARG A 1 91 ? -22.662 -11.001 4.403 1.00 54.50 91 ARG A O 1
ATOM 708 N N . ILE A 1 92 ? -20.579 -10.714 5.186 1.00 50.53 92 ILE A N 1
ATOM 709 C CA . ILE A 1 92 ? -20.599 -11.871 6.101 1.00 50.53 92 ILE A CA 1
ATOM 710 C C . ILE A 1 92 ? -21.527 -11.617 7.304 1.00 50.53 92 ILE A C 1
ATOM 712 O O . ILE A 1 92 ? -22.213 -12.533 7.745 1.00 50.53 92 ILE A O 1
ATOM 716 N N . LEU A 1 93 ? -21.618 -10.378 7.796 1.00 55.00 93 LEU A N 1
ATOM 717 C CA . LEU A 1 93 ? -22.569 -9.956 8.830 1.00 55.00 93 LEU A CA 1
ATOM 718 C C . LEU A 1 93 ? -24.019 -10.133 8.378 1.00 55.00 93 LEU A C 1
ATOM 720 O O . LEU A 1 93 ? -24.839 -10.562 9.183 1.00 55.00 93 LEU A O 1
ATOM 724 N N . GLY A 1 94 ? -24.315 -9.872 7.099 1.00 57.59 94 GLY A N 1
ATOM 725 C CA . GLY A 1 94 ? -25.624 -10.169 6.512 1.00 57.59 94 GLY A CA 1
ATOM 726 C C . GLY A 1 94 ? -25.981 -11.660 6.572 1.00 57.59 94 GLY A C 1
ATOM 727 O O . GLY A 1 94 ? -27.128 -12.005 6.827 1.00 57.59 94 GLY A O 1
ATOM 728 N N . TYR A 1 95 ? -24.997 -12.555 6.431 1.00 48.62 95 TYR A N 1
ATOM 729 C CA . TYR A 1 95 ? -25.196 -13.996 6.649 1.00 48.62 95 TYR A CA 1
ATOM 730 C C . TYR A 1 95 ? -25.263 -14.375 8.139 1.00 48.62 95 TYR A C 1
ATOM 732 O O . TYR A 1 95 ? -25.945 -15.331 8.502 1.00 48.62 95 TYR A O 1
ATOM 740 N N . ALA A 1 96 ? -24.586 -13.625 9.013 1.00 51.69 96 ALA A N 1
ATOM 741 C CA . ALA A 1 96 ? -24.590 -13.839 10.460 1.00 51.69 96 ALA A CA 1
ATOM 742 C C . ALA A 1 96 ? -25.903 -13.419 11.150 1.00 51.69 96 ALA A C 1
ATOM 744 O O . ALA A 1 96 ? -26.053 -13.672 12.343 1.00 51.69 96 ALA A O 1
ATOM 745 N N . GLU A 1 97 ? -26.882 -12.845 10.438 1.00 54.03 97 GLU A N 1
ATOM 746 C CA . GLU A 1 97 ? -28.254 -12.705 10.961 1.00 54.03 97 GLU A CA 1
ATOM 747 C C . GLU A 1 97 ? -28.888 -14.063 11.316 1.00 54.03 97 GLU A C 1
ATOM 749 O O . GLU A 1 97 ? -29.799 -14.122 12.138 1.00 54.03 97 GLU A O 1
ATOM 754 N N . ALA A 1 98 ? -28.352 -15.161 10.769 1.00 55.44 98 ALA A N 1
ATOM 755 C CA . ALA A 1 98 ? -28.718 -16.529 11.117 1.00 55.44 98 ALA A CA 1
ATOM 756 C C . ALA A 1 98 ? -27.984 -17.096 12.356 1.00 55.44 98 ALA A C 1
ATOM 758 O O . ALA A 1 98 ? -28.180 -18.270 12.660 1.00 55.44 98 ALA A O 1
ATOM 759 N N . ASP A 1 99 ? -27.139 -16.322 13.060 1.00 58.75 99 ASP A N 1
ATOM 760 C CA . ASP A 1 99 ? -26.453 -16.758 14.291 1.00 58.75 99 ASP A CA 1
ATOM 761 C C . ASP A 1 99 ? -27.324 -16.508 15.544 1.00 58.75 99 ASP A C 1
ATOM 763 O O . ASP A 1 99 ? -27.386 -15.375 16.034 1.00 58.75 99 ASP A O 1
ATOM 767 N N . PRO A 1 100 ? -27.953 -17.546 16.131 1.00 54.38 100 PRO A N 1
ATOM 768 C CA . PRO A 1 100 ? -28.785 -17.406 17.325 1.00 54.38 100 PRO A CA 1
ATOM 769 C C . PRO A 1 100 ? -27.977 -17.103 18.597 1.00 54.38 100 PRO A C 1
ATOM 771 O O . PRO A 1 100 ? -28.564 -16.726 19.609 1.00 54.38 100 PRO A O 1
ATOM 774 N N . THR A 1 101 ? -26.648 -17.268 18.578 1.00 68.56 101 THR A N 1
ATOM 775 C CA . THR A 1 101 ? -25.788 -17.044 19.752 1.00 68.56 101 THR A CA 1
ATOM 776 C C . THR A 1 101 ? -25.306 -15.598 19.873 1.00 68.56 101 THR A C 1
ATOM 778 O O . THR A 1 101 ? -24.887 -15.178 20.951 1.00 68.56 101 THR A O 1
ATOM 781 N N . GLY A 1 102 ? -25.343 -14.826 18.781 1.00 60.12 102 GLY A N 1
ATOM 782 C CA . GLY A 1 102 ? -24.876 -13.437 18.722 1.00 60.12 102 GLY A CA 1
ATOM 783 C C . GLY A 1 102 ? -23.359 -13.256 18.880 1.00 60.12 102 GLY A C 1
ATOM 784 O O . GLY A 1 102 ? -22.861 -12.134 18.759 1.00 60.12 102 GLY A O 1
ATOM 785 N N . ILE A 1 103 ? -22.607 -14.334 19.117 1.00 58.53 103 ILE A N 1
ATOM 786 C CA . ILE A 1 103 ? -21.154 -14.310 19.316 1.00 58.53 103 ILE A CA 1
ATOM 787 C C . ILE A 1 103 ? -20.453 -13.999 17.994 1.00 58.53 103 ILE A C 1
ATOM 789 O O . ILE A 1 103 ? -19.549 -13.159 17.956 1.00 58.53 103 ILE A O 1
ATOM 793 N N . VAL A 1 104 ? -20.900 -14.620 16.896 1.00 56.66 104 VAL A N 1
ATOM 794 C CA . VAL A 1 104 ? -20.349 -14.381 15.557 1.00 56.66 104 VAL A CA 1
ATOM 795 C C . VAL A 1 104 ? -20.661 -12.950 15.135 1.00 56.66 104 VAL A C 1
ATOM 797 O O . VAL A 1 104 ? -19.777 -12.237 14.666 1.00 56.66 104 VAL A O 1
ATOM 800 N N . ARG A 1 105 ? -21.879 -12.476 15.415 1.00 62.47 105 ARG A N 1
ATOM 801 C CA . ARG A 1 105 ? -22.275 -11.082 15.179 1.00 62.47 105 ARG A CA 1
ATOM 802 C C . ARG A 1 105 ? -21.392 -10.092 15.944 1.00 62.47 105 ARG A C 1
ATOM 804 O O . ARG A 1 105 ? -20.904 -9.138 15.345 1.00 62.47 105 ARG A O 1
ATOM 811 N N . GLY A 1 106 ? -21.151 -10.316 17.236 1.00 57.25 106 GLY A N 1
ATOM 812 C CA . GLY A 1 106 ? -20.303 -9.446 18.059 1.00 57.25 106 GLY A CA 1
ATOM 813 C C . GLY A 1 106 ? -18.843 -9.417 17.596 1.00 57.25 106 GLY A C 1
ATOM 814 O O . GLY A 1 106 ? -18.241 -8.347 17.500 1.00 57.25 106 GLY A O 1
ATOM 815 N N . ALA A 1 107 ? -18.281 -10.575 17.243 1.00 59.72 107 ALA A N 1
ATOM 816 C CA . ALA A 1 107 ? -16.922 -10.670 16.713 1.00 59.72 107 ALA A CA 1
ATOM 817 C C . ALA A 1 107 ? -16.779 -9.962 15.354 1.00 59.72 107 ALA A C 1
ATOM 819 O O . ALA A 1 107 ? -15.858 -9.168 15.164 1.00 59.72 107 ALA A O 1
ATOM 820 N N . LEU A 1 108 ? -17.718 -10.189 14.431 1.00 58.44 108 LEU A N 1
ATOM 821 C CA . LEU A 1 108 ? -17.719 -9.562 13.109 1.00 58.44 108 LEU A CA 1
ATOM 822 C C . LEU A 1 108 ? -17.954 -8.045 13.185 1.00 58.44 108 LEU A C 1
ATOM 824 O O . LEU A 1 108 ? -17.299 -7.290 12.471 1.00 58.44 108 LEU A O 1
ATOM 828 N N . HIS A 1 109 ? -18.820 -7.573 14.088 1.00 62.25 109 HIS A N 1
ATOM 829 C CA . HIS A 1 109 ? -19.069 -6.140 14.275 1.00 62.25 109 HIS A CA 1
ATOM 830 C C . HIS A 1 109 ? -17.844 -5.404 14.844 1.00 62.25 109 HIS A C 1
ATOM 832 O O . HIS A 1 109 ? -17.608 -4.245 14.507 1.00 62.25 109 HIS A O 1
ATOM 838 N N . ASN A 1 110 ? -17.035 -6.072 15.671 1.00 58.28 110 ASN A N 1
ATOM 839 C CA . ASN A 1 110 ? -15.770 -5.528 16.178 1.00 58.28 110 ASN A CA 1
ATOM 840 C C . ASN A 1 110 ? -14.650 -5.525 15.128 1.00 58.28 110 ASN A C 1
ATOM 842 O O . ASN A 1 110 ? -13.725 -4.722 15.222 1.00 58.28 110 ASN A O 1
ATOM 846 N N . LEU A 1 111 ? -14.725 -6.416 14.138 1.00 59.78 111 LEU A N 1
ATOM 847 C CA . LEU A 1 111 ? -13.798 -6.472 13.008 1.00 59.78 111 LEU A CA 1
ATOM 848 C C . LEU A 1 111 ? -14.203 -5.529 11.861 1.00 59.78 111 LEU A C 1
ATOM 850 O O . LEU A 1 111 ? -13.359 -5.177 11.040 1.00 59.78 111 LEU A O 1
ATOM 854 N N . ARG A 1 112 ? -15.475 -5.105 11.820 1.00 64.44 112 ARG A N 1
ATOM 855 C CA . ARG A 1 112 ? -16.042 -4.200 10.809 1.00 64.44 112 ARG A CA 1
ATOM 856 C C . ARG A 1 112 ? -15.262 -2.896 10.679 1.00 64.44 112 ARG A C 1
ATOM 858 O O . ARG A 1 112 ? -15.005 -2.466 9.561 1.00 64.44 112 ARG A O 1
ATOM 865 N N . ALA A 1 113 ? -14.909 -2.298 11.815 1.00 64.31 113 ALA A N 1
ATOM 866 C CA . ALA A 1 113 ? -14.124 -1.077 11.914 1.00 64.31 113 ALA A CA 1
ATOM 867 C C . ALA A 1 113 ? -12.980 -1.306 12.905 1.00 64.31 113 ALA A C 1
ATOM 869 O O . ALA A 1 113 ? -13.179 -1.355 14.121 1.00 64.31 113 ALA A O 1
ATOM 870 N N . PHE A 1 114 ? -11.774 -1.469 12.373 1.00 70.00 114 PHE A N 1
ATOM 871 C CA . PHE A 1 114 ? -10.577 -1.723 13.152 1.00 70.00 114 PHE A CA 1
ATOM 872 C C . PHE A 1 114 ? -9.770 -0.433 13.310 1.00 70.00 114 PHE A C 1
ATOM 874 O O . PHE A 1 114 ? -9.219 0.108 12.349 1.00 70.00 114 PHE A O 1
ATOM 881 N N . GLU A 1 115 ? -9.705 0.068 14.543 1.00 73.88 115 GLU A N 1
ATOM 882 C CA . GLU A 1 115 ? -8.806 1.163 14.901 1.00 73.88 115 GLU A CA 1
ATOM 883 C C . GLU A 1 115 ? -7.379 0.635 15.020 1.00 73.88 115 GLU A C 1
ATOM 885 O O . GLU A 1 115 ? -7.054 -0.136 15.931 1.00 73.88 115 GLU A O 1
ATOM 890 N N . TYR A 1 116 ? -6.509 1.088 14.126 1.00 77.81 116 TYR A N 1
ATOM 891 C CA . TYR A 1 116 ? -5.122 0.658 14.093 1.00 77.81 116 TYR A CA 1
ATOM 892 C C . TYR A 1 116 ? -4.187 1.792 14.523 1.00 77.81 116 TYR A C 1
ATOM 894 O O . TYR A 1 116 ? -4.386 2.965 14.206 1.00 77.81 116 TYR A O 1
ATOM 902 N N . LYS A 1 117 ? -3.152 1.435 15.284 1.00 83.81 117 LYS A N 1
ATOM 903 C CA . LYS A 1 117 ? -2.063 2.323 15.704 1.00 83.81 117 LYS A CA 1
ATOM 904 C C . LYS A 1 117 ? -1.058 2.529 14.576 1.00 83.81 117 LYS A C 1
ATOM 906 O O . LYS A 1 117 ? -0.586 3.643 14.386 1.00 83.81 117 LYS A O 1
ATOM 911 N N . SER A 1 118 ? -0.730 1.458 13.860 1.00 83.12 118 SER A N 1
ATOM 912 C CA . SER A 1 118 ? 0.197 1.486 12.733 1.00 83.12 118 SER A CA 1
ATOM 913 C C . SER A 1 118 ? -0.107 0.360 11.754 1.00 83.12 118 SER A C 1
ATOM 915 O O . SER A 1 118 ? -0.580 -0.703 12.162 1.00 83.12 118 SER A O 1
ATOM 917 N N . ALA A 1 119 ? 0.184 0.591 10.480 1.00 84.19 119 ALA A N 1
ATOM 918 C CA . ALA A 1 119 ? 0.101 -0.422 9.436 1.00 84.19 119 ALA A CA 1
ATOM 919 C C . ALA A 1 119 ? 1.409 -0.461 8.648 1.00 84.19 119 ALA A C 1
ATOM 921 O O . ALA A 1 119 ? 1.982 0.592 8.377 1.00 84.19 119 ALA A O 1
ATOM 922 N N . GLU A 1 120 ? 1.847 -1.653 8.271 1.00 85.25 120 GLU A N 1
ATOM 923 C CA . GLU A 1 120 ? 2.980 -1.889 7.382 1.00 85.25 120 GLU A CA 1
ATOM 924 C C . GLU A 1 120 ? 2.568 -2.930 6.343 1.00 85.25 120 GLU A C 1
ATOM 926 O O . GLU A 1 120 ? 1.926 -3.927 6.673 1.00 85.25 120 GLU A O 1
ATOM 931 N N . ALA A 1 121 ? 2.914 -2.702 5.084 1.00 81.81 121 ALA A N 1
ATOM 932 C CA . ALA A 1 121 ? 2.720 -3.670 4.024 1.00 81.81 121 ALA A CA 1
ATOM 933 C C . ALA A 1 121 ? 3.954 -3.729 3.133 1.00 81.81 121 ALA A C 1
ATOM 935 O O . ALA A 1 121 ? 4.534 -2.706 2.770 1.00 81.81 121 ALA A O 1
ATOM 936 N N . GLU A 1 122 ? 4.326 -4.939 2.749 1.00 83.19 122 GLU A N 1
ATOM 937 C CA . GLU A 1 122 ? 5.403 -5.195 1.809 1.00 83.19 122 GLU A CA 1
ATOM 938 C C . GLU A 1 122 ? 4.852 -5.976 0.626 1.00 83.19 122 GLU A C 1
ATOM 940 O O . GLU A 1 122 ? 4.126 -6.959 0.786 1.00 83.19 122 GLU A O 1
ATOM 945 N N . VAL A 1 123 ? 5.207 -5.535 -0.574 1.00 81.62 123 VAL A N 1
ATOM 946 C CA . VAL A 1 123 ? 4.850 -6.199 -1.822 1.00 81.62 123 VAL A CA 1
ATOM 947 C C . VAL A 1 123 ? 6.135 -6.589 -2.523 1.00 81.62 123 VAL A C 1
ATOM 949 O O . VAL A 1 123 ? 7.033 -5.768 -2.699 1.00 81.62 123 VAL A O 1
ATOM 952 N N . HIS A 1 124 ? 6.219 -7.840 -2.948 1.00 83.94 124 HIS A N 1
ATOM 953 C CA . HIS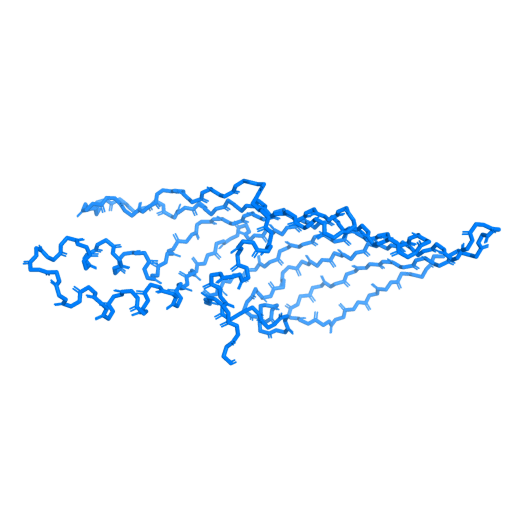 A 1 124 ? 7.312 -8.323 -3.770 1.00 83.94 124 HIS A CA 1
ATOM 954 C C . HIS A 1 124 ? 6.755 -9.044 -4.990 1.00 83.94 124 HIS A C 1
ATOM 956 O O . HIS A 1 124 ? 5.887 -9.903 -4.862 1.00 83.94 124 HIS A O 1
ATOM 962 N N . SER A 1 125 ? 7.260 -8.698 -6.166 1.00 81.88 125 SER A N 1
ATOM 963 C CA . SER A 1 125 ? 6.951 -9.364 -7.420 1.00 81.88 125 SER A CA 1
ATOM 964 C C . SER A 1 125 ? 8.234 -9.782 -8.121 1.00 81.88 125 SER A C 1
ATOM 966 O O . SER A 1 125 ? 9.148 -8.967 -8.297 1.00 81.88 125 SER A O 1
ATOM 968 N N . ALA A 1 126 ? 8.268 -11.044 -8.542 1.00 72.94 126 ALA A N 1
ATOM 969 C CA . ALA A 1 126 ? 9.289 -11.596 -9.418 1.00 72.94 126 ALA A CA 1
ATOM 970 C C . ALA A 1 126 ? 8.600 -12.331 -10.579 1.00 72.94 126 ALA A C 1
ATOM 972 O O . ALA A 1 126 ? 8.253 -13.507 -10.473 1.00 72.94 126 ALA A O 1
ATOM 973 N N . GLY A 1 127 ? 8.389 -11.631 -11.699 1.00 73.75 127 GLY A N 1
ATOM 974 C CA . GLY A 1 127 ? 7.607 -12.160 -12.818 1.00 73.75 127 GLY A CA 1
ATOM 975 C C . GLY A 1 127 ? 6.106 -12.095 -12.528 1.00 73.75 127 GLY A C 1
ATOM 976 O O . GLY A 1 127 ? 5.587 -11.023 -12.236 1.00 73.75 127 GLY A O 1
ATOM 977 N N . GLU A 1 128 ? 5.408 -13.227 -12.630 1.00 70.12 128 GLU A N 1
ATOM 978 C CA . GLU A 1 128 ? 3.953 -13.305 -12.399 1.00 70.12 128 GLU A CA 1
ATOM 979 C C . GLU A 1 128 ? 3.575 -13.614 -10.938 1.00 70.12 128 GLU A C 1
ATOM 981 O O . GLU A 1 128 ? 2.414 -13.462 -10.558 1.00 70.12 128 GLU A O 1
ATOM 986 N N . ASP A 1 129 ? 4.535 -14.025 -10.098 1.00 78.62 129 ASP A N 1
ATOM 987 C CA . ASP A 1 129 ? 4.286 -14.277 -8.674 1.00 78.62 129 ASP A CA 1
ATOM 988 C C . ASP A 1 129 ? 4.407 -12.968 -7.886 1.00 78.62 129 ASP A C 1
ATOM 990 O O . ASP A 1 129 ? 5.507 -12.452 -7.663 1.00 78.62 129 ASP A O 1
ATOM 994 N N . ILE A 1 130 ? 3.258 -12.426 -7.481 1.00 76.50 130 ILE A N 1
ATOM 995 C CA . ILE A 1 130 ? 3.159 -11.252 -6.613 1.00 76.50 130 ILE A CA 1
ATOM 996 C C . ILE A 1 130 ? 2.793 -11.730 -5.217 1.00 76.50 130 ILE A C 1
ATOM 998 O O . ILE A 1 130 ? 1.747 -12.351 -5.021 1.00 76.50 130 ILE A O 1
ATOM 1002 N N . ARG A 1 131 ? 3.617 -11.386 -4.232 1.00 79.19 131 ARG A N 1
ATOM 1003 C CA . ARG A 1 131 ? 3.415 -11.733 -2.828 1.00 79.19 131 ARG A CA 1
ATOM 1004 C C . ARG A 1 131 ? 3.290 -10.496 -1.967 1.00 79.19 131 ARG A C 1
ATOM 1006 O O . ARG A 1 131 ? 3.994 -9.508 -2.170 1.00 79.19 131 ARG A O 1
ATOM 1013 N N . VAL A 1 132 ? 2.396 -10.582 -0.992 1.00 74.81 132 VAL A N 1
ATOM 1014 C CA . VAL A 1 132 ? 2.060 -9.491 -0.084 1.00 74.81 132 VAL A CA 1
ATOM 1015 C C . VAL A 1 132 ? 2.230 -9.956 1.356 1.00 74.81 132 VAL A C 1
ATOM 1017 O O . VAL A 1 132 ? 1.753 -11.023 1.750 1.00 74.81 132 VAL A O 1
ATOM 1020 N N . SER A 1 133 ? 2.898 -9.132 2.148 1.00 78.50 133 SER A N 1
ATOM 1021 C CA . SER A 1 133 ? 2.909 -9.212 3.604 1.00 78.50 133 SER A CA 1
ATOM 1022 C C . SER A 1 133 ? 2.253 -7.952 4.152 1.00 78.50 133 SER A C 1
ATOM 1024 O O . SER A 1 133 ? 2.438 -6.870 3.607 1.00 78.50 133 SER A O 1
ATOM 1026 N N . LEU A 1 134 ? 1.469 -8.087 5.213 1.00 79.75 134 LEU A N 1
ATOM 1027 C CA . LEU A 1 134 ? 0.724 -6.999 5.825 1.00 79.75 134 LEU A CA 1
ATOM 1028 C C . LEU A 1 134 ? 0.708 -7.191 7.340 1.00 79.75 134 LEU A C 1
ATOM 1030 O O . LEU A 1 134 ? 0.378 -8.268 7.827 1.00 79.75 134 LEU A O 1
ATOM 1034 N N . ALA A 1 135 ? 1.046 -6.146 8.078 1.00 80.12 135 ALA A N 1
ATOM 1035 C CA . ALA A 1 135 ? 0.999 -6.098 9.526 1.00 80.12 135 ALA A CA 1
ATOM 1036 C C . ALA A 1 135 ? 0.169 -4.883 9.950 1.00 80.12 135 ALA A C 1
ATOM 1038 O O . ALA A 1 135 ? 0.538 -3.736 9.706 1.00 80.12 135 ALA A O 1
ATOM 1039 N N . LEU A 1 136 ? -0.970 -5.132 10.588 1.00 79.62 136 LEU A N 1
ATOM 1040 C CA . LEU A 1 136 ? -1.858 -4.119 11.152 1.00 79.62 136 LEU A CA 1
ATOM 1041 C C . LEU A 1 136 ? -1.831 -4.247 12.669 1.00 79.62 136 LEU A C 1
ATOM 1043 O O . LEU A 1 136 ? -2.285 -5.252 13.213 1.00 79.62 136 LEU A O 1
ATOM 1047 N N . ARG A 1 137 ? -1.343 -3.220 13.362 1.00 81.94 137 ARG A N 1
ATOM 1048 C CA . ARG A 1 137 ? -1.326 -3.181 14.829 1.00 81.94 137 ARG A CA 1
ATOM 1049 C C . ARG A 1 137 ? -2.524 -2.414 15.346 1.00 81.94 137 ARG A C 1
ATOM 1051 O O . ARG A 1 137 ? -2.695 -1.247 15.004 1.00 81.94 137 ARG A O 1
ATOM 1058 N N . GLY A 1 138 ? -3.323 -3.050 16.193 1.00 75.12 138 GLY A N 1
ATOM 1059 C CA . GLY A 1 138 ? -4.486 -2.443 16.830 1.00 75.12 138 GLY A CA 1
ATOM 1060 C C . GLY A 1 138 ? -4.089 -1.361 17.825 1.00 75.12 138 GLY A C 1
ATOM 1061 O O . GLY A 1 138 ? -2.998 -1.381 18.403 1.00 75.12 138 GLY A O 1
ATOM 1062 N N . ARG A 1 139 ? -4.976 -0.389 18.028 1.00 72.38 139 ARG A N 1
ATOM 1063 C CA . ARG A 1 139 ? -4.848 0.546 19.147 1.00 72.38 139 ARG A CA 1
ATOM 1064 C C . ARG A 1 139 ? -5.262 -0.173 20.434 1.00 72.38 139 ARG A C 1
ATOM 1066 O O . ARG A 1 139 ? -6.327 -0.782 20.488 1.00 72.38 139 ARG A O 1
ATOM 1073 N N . GLU A 1 140 ? -4.429 -0.106 21.472 1.00 65.69 140 GLU A N 1
ATOM 1074 C CA . GLU A 1 140 ? -4.804 -0.631 22.788 1.00 65.69 140 GLU A CA 1
ATOM 1075 C C . GLU A 1 140 ? -6.014 0.149 23.318 1.00 65.69 140 GLU A C 1
ATOM 1077 O O . GLU A 1 140 ? -5.956 1.368 23.474 1.00 65.69 140 GLU A O 1
ATOM 1082 N N . GLN A 1 141 ? -7.118 -0.553 23.575 1.00 55.19 141 GLN A N 1
ATOM 1083 C CA . GLN A 1 141 ? -8.264 -0.008 24.299 1.00 55.19 141 GLN A CA 1
ATOM 1084 C C . GLN A 1 141 ? -8.342 -0.709 25.656 1.00 55.19 141 GLN A C 1
ATOM 1086 O O . GLN A 1 141 ? -8.591 -1.912 25.742 1.00 55.19 141 GLN A O 1
ATOM 1091 N N . LEU A 1 142 ? -8.073 0.048 26.720 1.00 45.78 142 LEU A N 1
ATOM 1092 C CA . LEU A 1 142 ? -8.205 -0.417 28.098 1.00 45.78 142 LEU A CA 1
ATOM 1093 C C . LEU A 1 142 ? -9.696 -0.641 28.410 1.00 45.78 142 LEU A C 1
ATOM 1095 O O . LEU A 1 142 ? -10.498 0.273 28.246 1.00 45.78 142 LEU A O 1
ATOM 1099 N N . GLY A 1 143 ? -10.063 -1.841 28.874 1.00 47.94 143 GLY A N 1
ATOM 1100 C CA . GLY A 1 143 ? -11.366 -2.095 29.510 1.00 47.94 143 GLY A CA 1
ATOM 1101 C C . GLY A 1 143 ? -12.501 -2.677 28.653 1.00 47.94 143 GLY A C 1
ATOM 1102 O O . GLY A 1 143 ? -13.620 -2.737 29.150 1.00 47.94 143 GLY A O 1
ATOM 1103 N N . ILE A 1 144 ? -12.263 -3.137 27.416 1.00 48.44 144 ILE A N 1
ATOM 1104 C CA . ILE A 1 144 ? -13.305 -3.775 26.581 1.00 48.44 144 ILE A CA 1
ATOM 1105 C C . ILE A 1 144 ? -13.034 -5.280 26.455 1.00 48.44 144 ILE A C 1
ATOM 1107 O O . ILE A 1 144 ? -11.946 -5.678 26.033 1.00 48.44 144 ILE A O 1
ATOM 1111 N N . PHE A 1 145 ? -14.016 -6.110 26.824 1.00 35.97 145 PHE A N 1
ATOM 1112 C CA . PHE A 1 145 ? -13.979 -7.566 26.665 1.00 35.97 145 PHE A CA 1
ATOM 1113 C C . PHE A 1 145 ? -15.130 -8.026 25.749 1.00 35.97 145 PHE A C 1
ATOM 1115 O O . PHE A 1 145 ? -16.266 -7.612 25.986 1.00 35.97 145 PHE A O 1
ATOM 1122 N N . PRO A 1 146 ? -14.885 -8.873 24.729 1.00 47.69 146 PRO A N 1
ATOM 1123 C CA . PRO A 1 146 ? -13.594 -9.448 24.344 1.00 47.69 146 PRO A CA 1
ATOM 1124 C C . PRO A 1 146 ? -12.608 -8.387 23.817 1.00 47.69 146 PRO A C 1
ATOM 1126 O O . PRO A 1 146 ? -13.036 -7.342 23.322 1.00 47.69 146 PRO A O 1
ATOM 1129 N N . PRO A 1 147 ? -11.288 -8.626 23.947 1.00 49.34 147 PRO A N 1
ATOM 1130 C CA . PRO A 1 147 ? -10.283 -7.671 23.503 1.00 49.34 147 PRO A CA 1
ATOM 1131 C C . PRO A 1 147 ? -10.425 -7.430 21.998 1.00 49.34 147 PRO A C 1
ATOM 1133 O O . PRO A 1 147 ? -10.447 -8.381 21.212 1.00 49.34 147 PRO A O 1
ATOM 1136 N N . LYS A 1 148 ? -10.491 -6.155 21.587 1.00 61.28 148 LYS A N 1
ATOM 1137 C CA . LYS A 1 148 ? -10.325 -5.789 20.175 1.00 61.28 148 LYS A CA 1
ATOM 1138 C C . LYS A 1 148 ? -9.008 -6.389 19.682 1.00 61.28 148 LYS A C 1
ATOM 1140 O O . LYS A 1 148 ? -8.019 -6.407 20.417 1.00 61.28 148 LYS A O 1
ATOM 1145 N N . VAL A 1 149 ? -9.023 -6.938 18.470 1.00 63.16 149 VAL A N 1
ATOM 1146 C CA . VAL A 1 149 ? -7.883 -7.639 17.866 1.00 63.16 149 VAL A CA 1
ATOM 1147 C C . VAL A 1 149 ? -6.586 -6.847 18.082 1.00 63.16 149 VAL A C 1
ATOM 1149 O O . VAL A 1 149 ? -6.523 -5.651 17.823 1.00 63.16 149 VAL A O 1
ATOM 1152 N N . ARG A 1 150 ? -5.544 -7.490 18.618 1.00 69.12 150 ARG A N 1
ATOM 1153 C CA . ARG A 1 150 ? -4.283 -6.789 18.922 1.00 69.12 150 ARG A CA 1
ATOM 1154 C C . ARG A 1 150 ? -3.439 -6.555 17.679 1.00 69.12 150 ARG A C 1
ATOM 1156 O O . ARG A 1 150 ? -2.839 -5.496 17.530 1.00 69.12 150 ARG A O 1
ATOM 1163 N N . GLU A 1 151 ? -3.388 -7.539 16.793 1.00 73.06 151 GLU A N 1
ATOM 1164 C CA . GLU A 1 151 ? -2.598 -7.470 15.572 1.00 73.06 151 GLU A CA 1
ATOM 1165 C C . GLU A 1 151 ? -3.197 -8.400 14.515 1.00 73.06 151 GLU A C 1
ATOM 1167 O O . GLU A 1 151 ? -3.660 -9.495 14.839 1.00 73.06 151 GLU A O 1
ATOM 1172 N N . ILE A 1 152 ? -3.179 -7.966 13.257 1.00 71.50 152 ILE A N 1
ATOM 1173 C CA . ILE A 1 152 ? -3.476 -8.800 12.092 1.00 71.50 152 ILE A CA 1
ATOM 1174 C C . ILE A 1 152 ? -2.185 -8.892 11.287 1.00 71.50 152 ILE A C 1
ATOM 1176 O O . ILE A 1 152 ? -1.678 -7.879 10.809 1.00 71.50 152 ILE A O 1
ATOM 1180 N N . ASN A 1 153 ? -1.661 -10.107 11.140 1.00 73.25 153 ASN A N 1
ATOM 1181 C CA . ASN A 1 153 ? -0.445 -10.377 10.384 1.00 73.25 153 ASN A CA 1
ATOM 1182 C C . ASN A 1 153 ? -0.753 -11.335 9.234 1.00 73.25 153 ASN A C 1
ATOM 1184 O O . ASN A 1 153 ? -1.166 -12.472 9.450 1.00 73.25 153 ASN A O 1
ATOM 1188 N N . ILE A 1 154 ? -0.486 -10.888 8.018 1.00 75.38 154 ILE A N 1
ATOM 1189 C CA . ILE A 1 154 ? -0.487 -11.683 6.796 1.00 75.38 154 ILE A CA 1
ATOM 1190 C C . ILE A 1 154 ? 0.956 -11.704 6.308 1.00 75.38 154 ILE A C 1
ATOM 1192 O O . ILE A 1 154 ? 1.607 -10.665 6.240 1.00 75.38 154 ILE A O 1
ATOM 1196 N N . ARG A 1 155 ? 1.493 -12.877 5.985 1.00 78.56 155 ARG A N 1
ATOM 1197 C CA . ARG A 1 155 ? 2.884 -12.998 5.536 1.00 78.56 155 ARG A CA 1
ATOM 1198 C C . ARG A 1 155 ? 2.948 -13.785 4.247 1.00 78.56 155 ARG A C 1
ATOM 1200 O O . ARG A 1 155 ? 2.420 -14.891 4.189 1.00 78.56 155 ARG A O 1
ATOM 1207 N N . ASN A 1 156 ? 3.655 -13.231 3.262 1.00 79.94 156 ASN A N 1
ATOM 1208 C CA . ASN A 1 156 ? 4.022 -13.920 2.026 1.00 79.94 156 ASN A CA 1
ATOM 1209 C C . ASN A 1 156 ? 2.812 -14.555 1.305 1.00 79.94 156 ASN A C 1
ATOM 1211 O O . ASN A 1 156 ? 2.894 -15.669 0.787 1.00 79.94 156 ASN A O 1
ATOM 1215 N N . LEU A 1 157 ? 1.673 -13.859 1.308 1.00 74.44 157 LEU A N 1
ATOM 1216 C CA . LEU A 1 157 ? 0.438 -14.332 0.698 1.00 74.44 157 LEU A CA 1
ATOM 1217 C C . LEU A 1 157 ? 0.454 -14.004 -0.803 1.00 74.44 157 LEU A C 1
ATOM 1219 O O . LEU A 1 157 ? 0.698 -12.846 -1.153 1.00 74.44 157 LEU A O 1
ATOM 1223 N N . PRO A 1 158 ? 0.187 -14.965 -1.702 1.00 73.69 158 PRO A N 1
ATOM 1224 C CA . PRO A 1 158 ? 0.099 -14.671 -3.125 1.00 73.69 158 PRO A CA 1
ATOM 1225 C C . PRO A 1 158 ? -1.097 -13.752 -3.400 1.00 73.69 158 PRO A C 1
ATOM 1227 O O . PRO A 1 158 ? -2.221 -14.028 -2.978 1.00 73.69 158 PRO A O 1
ATOM 1230 N N . LEU A 1 159 ? -0.879 -12.665 -4.139 1.00 68.81 159 LEU A N 1
ATOM 1231 C CA . LEU A 1 159 ? -1.919 -11.686 -4.460 1.00 68.81 159 LEU A CA 1
ATOM 1232 C C . LEU A 1 159 ? -3.073 -12.327 -5.243 1.00 68.81 159 LEU A C 1
ATOM 1234 O O . LEU A 1 159 ? -4.224 -11.948 -5.058 1.00 68.81 159 LEU A O 1
ATOM 1238 N N . SER A 1 160 ? -2.791 -13.346 -6.057 1.00 66.38 160 SER A N 1
ATOM 1239 C CA . SER A 1 160 ? -3.810 -14.125 -6.771 1.00 66.38 160 SER A CA 1
ATOM 1240 C C . SER A 1 160 ? -4.826 -14.785 -5.830 1.00 66.38 160 SER A C 1
ATOM 1242 O O . SER A 1 160 ? -5.992 -14.933 -6.195 1.00 66.38 160 SER A O 1
ATOM 1244 N N . PHE A 1 161 ? -4.421 -15.132 -4.605 1.00 61.06 161 PHE A N 1
ATOM 1245 C CA . PHE A 1 161 ? -5.332 -15.618 -3.574 1.00 61.06 161 PHE A CA 1
ATOM 1246 C C . PHE A 1 161 ? -6.244 -14.497 -3.071 1.00 61.06 161 PHE A C 1
ATOM 1248 O O . PHE A 1 161 ? -7.448 -14.709 -2.977 1.00 61.06 161 PHE A O 1
ATOM 1255 N N . LEU A 1 162 ? -5.705 -13.298 -2.821 1.00 59.56 162 LEU A N 1
ATOM 1256 C CA . LEU A 1 162 ? -6.495 -12.135 -2.399 1.00 59.56 162 LEU A CA 1
ATOM 1257 C C . LEU A 1 162 ? -7.490 -11.702 -3.480 1.00 59.56 162 LEU A C 1
ATOM 1259 O O . LEU A 1 162 ? -8.667 -11.536 -3.185 1.00 59.56 162 LEU A O 1
ATOM 1263 N N . VAL A 1 163 ? -7.060 -11.585 -4.739 1.00 61.25 163 VAL A N 1
ATOM 1264 C CA . VAL A 1 163 ? -7.928 -11.160 -5.855 1.00 61.25 163 VAL A CA 1
ATOM 1265 C C . VAL A 1 163 ? -9.113 -12.112 -6.042 1.00 61.25 163 VAL A C 1
ATOM 1267 O O . VAL A 1 163 ? -10.222 -11.663 -6.309 1.00 61.25 163 VAL A O 1
ATOM 1270 N N . ARG A 1 164 ? -8.928 -13.420 -5.821 1.00 58.09 164 ARG A N 1
ATOM 1271 C CA . ARG A 1 164 ? -10.034 -14.395 -5.842 1.00 58.09 164 ARG A CA 1
ATOM 1272 C C . ARG A 1 164 ? -11.045 -14.207 -4.709 1.00 58.09 164 ARG A C 1
ATOM 1274 O O . ARG A 1 164 ? -12.186 -14.617 -4.874 1.00 58.09 164 ARG A O 1
ATOM 1281 N N . GLN A 1 165 ? -10.640 -13.621 -3.581 1.00 54.12 165 GLN A N 1
ATOM 1282 C CA . GLN A 1 165 ? -11.547 -13.278 -2.476 1.00 54.12 165 GLN A CA 1
ATOM 1283 C C . GLN A 1 165 ? -12.294 -11.958 -2.722 1.00 54.12 165 GLN A C 1
ATOM 1285 O O . GLN A 1 165 ? -13.331 -11.719 -2.109 1.00 54.12 165 GLN A O 1
ATOM 1290 N N . PHE A 1 166 ? -11.804 -11.128 -3.649 1.00 53.09 166 PHE A N 1
ATOM 1291 C CA . PHE A 1 166 ? -12.430 -9.877 -4.077 1.00 53.09 166 PHE A CA 1
ATOM 1292 C C . PHE A 1 166 ? -12.692 -9.885 -5.594 1.00 53.09 166 PHE A C 1
ATOM 1294 O O . PHE A 1 166 ? -12.155 -9.030 -6.305 1.00 53.09 166 PHE A O 1
ATOM 1301 N N . PRO A 1 167 ? -13.473 -10.849 -6.126 1.00 48.81 167 PRO A N 1
ATOM 1302 C CA . PRO A 1 167 ? -13.787 -10.866 -7.545 1.00 48.81 167 PRO A CA 1
ATOM 1303 C C . PRO A 1 167 ? -14.541 -9.578 -7.879 1.00 48.81 167 PRO A C 1
ATOM 1305 O O . PRO A 1 167 ? -15.548 -9.257 -7.243 1.00 48.81 167 PRO A O 1
ATOM 1308 N N . GLY A 1 168 ? -14.000 -8.813 -8.829 1.00 46.72 168 GLY A N 1
ATOM 1309 C CA . GLY A 1 168 ? -14.626 -7.590 -9.311 1.00 46.72 168 GLY A CA 1
ATOM 1310 C C . GLY A 1 168 ? -16.056 -7.882 -9.755 1.00 46.72 168 GLY A C 1
ATOM 1311 O O . GLY A 1 168 ? -16.275 -8.777 -10.571 1.00 46.72 168 GLY A O 1
ATOM 1312 N N . GLY A 1 169 ? -17.007 -7.159 -9.166 1.00 38.56 169 GLY A N 1
ATOM 1313 C CA . GLY A 1 169 ? -18.308 -6.923 -9.785 1.00 38.56 169 GLY A CA 1
ATOM 1314 C C . GLY A 1 169 ? -18.185 -5.820 -10.821 1.00 38.56 169 GLY A C 1
ATOM 1315 O O . GLY A 1 169 ? -17.376 -4.889 -10.578 1.00 38.56 169 GLY A O 1
#

Secondary structure (DSSP, 8-state):
-EEEEE--SSSEEEEEEEEEEETTEEEEEEEEEEEEEEHHHHHHHTT--SEEE-SEEEEEEEEEEETTEEEEEEEEEETT-EEEEEHHHHHHHHHGGG-TTSHHHHHHHHHHEEEEEEEEEEEEEETTEEEEEEEEEEPP-TT-SSPP--EEEEEEEEHHHHHHHS---

Sequence (169 aa):
MNDLAYARYSGDGKGWVELTLEAAGPFLRGSLSGERVRIEEFMSTYGIRGGTMTGLLTYTLDFQHRAGRLGVKGRFEVPRGGTVNIELLDRILGYAEADPTGIVRGALHNLRAFEYKSAEAEVHSAGEDIRVSLALRGREQLGIFPPKVREINIRNLPLSFLVRQFPGG

pLDDT: mean 71.56, std 13.57, range [35.97, 90.0]

Foldseek 3Di:
DDWDWDPDAPWTKIKDKDWDQDPQGIKIKMKIWIWQGFVQSVCVVVVVPQWGFGAIKTKMKIWMDGPRKIKIKMKIKGQAWTKIAGVVLVVVLVVCVPPPVCPSVVLSVLVRIFTFRMKMKIWTDTGQFIFIWIKTAGDFDPDDPPGRDGMDTDGRHTVVVVCVVVPDD